Protein AF-A0A6G4X434-F1 (afdb_monomer_lite)

Foldseek 3Di:
DDDPDDPPPPPPDPPQQPDDWDWDADPQRDIFIWGGADLVVLVVLLVVLVVQCDDDVPDHRDPVVSLVSLLVSVVRTGPPVVSVVLSVLQPDPPHPRHPCCSRVPNSVVVSVVCVVVVQVVCVVVVVNPPPPVVVVVVPPDDDDPDDDDDDDDDDDD

Organism: NCBI:txid2711219

Sequence (157 aa):
MATDFVIKSDAAGTSPADLPPVQVELSDGGQYEAHGFDAMAVQMQLAYIEEMATPTEGQNPDLASVLAELRNALLHVFSDEDVEDLMIKVRSARSPVTFGELFNDLLPKLISHYEPYFQKQREEMGLAEPNREQRRAATKRAPAKKTAAKKPARARS

Radius of gyration: 28.11 Å; chains: 1; bounding box: 87×68×62 Å

Structure (mmCIF, N/CA/C/O backbone):
data_AF-A0A6G4X434-F1
#
_entry.id   AF-A0A6G4X434-F1
#
loop_
_atom_site.group_PDB
_atom_site.id
_atom_site.type_symbol
_atom_site.label_atom_id
_atom_site.label_alt_id
_atom_site.label_comp_id
_atom_site.label_asym_id
_atom_site.label_entity_id
_atom_site.label_seq_id
_atom_site.pdbx_PDB_ins_code
_atom_site.Cartn_x
_atom_site.Cartn_y
_atom_site.Cartn_z
_atom_site.occupancy
_atom_site.B_iso_or_equiv
_atom_site.auth_seq_id
_atom_site.auth_comp_id
_atom_site.auth_asym_id
_atom_site.auth_atom_id
_atom_site.pdbx_PDB_model_num
ATOM 1 N N . MET A 1 1 ? 45.381 11.545 -0.350 1.00 39.94 1 MET A N 1
ATOM 2 C CA . MET A 1 1 ? 44.942 11.093 -1.685 1.00 39.94 1 MET A CA 1
ATOM 3 C C . MET A 1 1 ? 43.559 10.497 -1.500 1.00 39.94 1 MET A C 1
ATOM 5 O O . MET A 1 1 ? 43.462 9.484 -0.824 1.00 39.94 1 MET A O 1
ATOM 9 N N . ALA A 1 2 ? 42.510 11.189 -1.947 1.00 50.41 2 ALA A N 1
ATOM 10 C CA . ALA A 1 2 ? 41.135 10.697 -1.874 1.00 50.41 2 ALA A CA 1
ATOM 11 C C . ALA A 1 2 ? 40.819 9.993 -3.196 1.00 50.41 2 ALA A C 1
ATOM 13 O O . ALA A 1 2 ? 41.084 10.547 -4.261 1.00 50.41 2 ALA A O 1
ATOM 14 N N . THR A 1 3 ? 40.347 8.754 -3.129 1.00 49.69 3 THR A N 1
ATOM 15 C CA . THR A 1 3 ? 39.914 8.009 -4.310 1.00 49.69 3 THR A CA 1
ATOM 16 C C . THR A 1 3 ? 38.546 8.542 -4.726 1.00 49.69 3 THR A C 1
ATOM 18 O O . THR A 1 3 ? 37.569 8.319 -4.015 1.00 49.69 3 THR A O 1
ATOM 21 N N . ASP A 1 4 ? 38.474 9.248 -5.855 1.00 51.66 4 ASP A N 1
ATOM 22 C CA . ASP A 1 4 ? 37.206 9.603 -6.497 1.00 51.66 4 ASP A CA 1
ATOM 23 C C . ASP A 1 4 ? 36.597 8.338 -7.114 1.00 51.66 4 ASP A C 1
ATOM 25 O O . ASP A 1 4 ? 37.009 7.868 -8.178 1.00 51.66 4 ASP A O 1
ATOM 29 N N . PHE A 1 5 ? 35.629 7.742 -6.424 1.00 47.88 5 PHE A N 1
ATOM 30 C CA . PHE A 1 5 ? 34.823 6.665 -6.985 1.00 47.88 5 PHE A CA 1
ATOM 31 C C . PHE A 1 5 ? 33.786 7.274 -7.933 1.00 47.88 5 PHE A C 1
ATOM 33 O O . PHE A 1 5 ? 32.742 7.756 -7.504 1.00 47.88 5 PHE A O 1
ATOM 40 N N . VAL A 1 6 ? 34.059 7.247 -9.239 1.00 50.78 6 VAL A N 1
ATOM 41 C CA . VAL A 1 6 ? 33.049 7.566 -10.257 1.00 50.78 6 VAL A CA 1
ATOM 42 C C . VAL A 1 6 ? 32.210 6.313 -10.492 1.00 50.78 6 VAL A C 1
ATOM 44 O O . VAL A 1 6 ? 32.592 5.432 -11.265 1.00 50.78 6 VAL A O 1
ATOM 47 N N . ILE A 1 7 ? 31.066 6.214 -9.815 1.00 51.00 7 ILE A N 1
ATOM 48 C CA . ILE A 1 7 ? 30.056 5.196 -10.120 1.00 51.00 7 ILE A CA 1
ATOM 49 C C . ILE A 1 7 ? 29.394 5.600 -11.444 1.00 51.00 7 ILE A C 1
ATOM 51 O O . ILE A 1 7 ? 28.473 6.410 -11.474 1.00 51.00 7 ILE A O 1
ATOM 55 N N . LYS A 1 8 ? 29.889 5.056 -12.560 1.00 43.19 8 LYS A N 1
ATOM 56 C CA . LYS A 1 8 ? 29.193 5.106 -13.852 1.00 43.19 8 LYS A CA 1
ATOM 57 C C . LYS A 1 8 ? 28.124 4.019 -13.859 1.00 43.19 8 LYS A C 1
ATOM 59 O O . LYS A 1 8 ? 28.380 2.913 -14.326 1.00 43.19 8 LYS A O 1
ATOM 64 N N . SER A 1 9 ? 26.966 4.303 -13.276 1.00 42.72 9 SER A N 1
ATOM 65 C CA . SER A 1 9 ? 25.804 3.439 -13.458 1.00 42.72 9 SER A CA 1
ATOM 66 C C . SER A 1 9 ? 25.005 3.964 -14.648 1.00 42.72 9 SER A C 1
ATOM 68 O O . SER A 1 9 ? 24.278 4.939 -14.511 1.00 42.72 9 SER A O 1
ATOM 70 N N . ASP A 1 10 ? 25.161 3.320 -15.808 1.00 44.19 10 ASP A N 1
ATOM 71 C CA . ASP A 1 10 ? 24.238 3.437 -16.955 1.00 44.19 10 ASP A CA 1
ATOM 72 C C . ASP A 1 10 ? 22.975 2.573 -16.752 1.00 44.19 10 ASP A C 1
ATOM 74 O O . ASP A 1 10 ? 22.174 2.395 -17.666 1.00 44.19 10 ASP A O 1
ATOM 78 N N . ALA A 1 11 ? 22.768 2.022 -15.550 1.00 46.06 11 ALA A N 1
ATOM 79 C CA . ALA A 1 11 ? 21.499 1.418 -15.185 1.00 46.06 11 ALA A CA 1
ATOM 80 C C . ALA A 1 11 ? 20.485 2.547 -14.976 1.00 46.06 11 ALA A C 1
ATOM 82 O O . ALA A 1 11 ? 20.288 3.021 -13.856 1.00 46.06 11 ALA A O 1
ATOM 83 N N . ALA A 1 12 ? 19.862 2.991 -16.068 1.00 47.09 12 ALA A N 1
ATOM 84 C CA . ALA A 1 12 ? 18.548 3.602 -16.014 1.00 47.09 12 ALA A CA 1
ATOM 85 C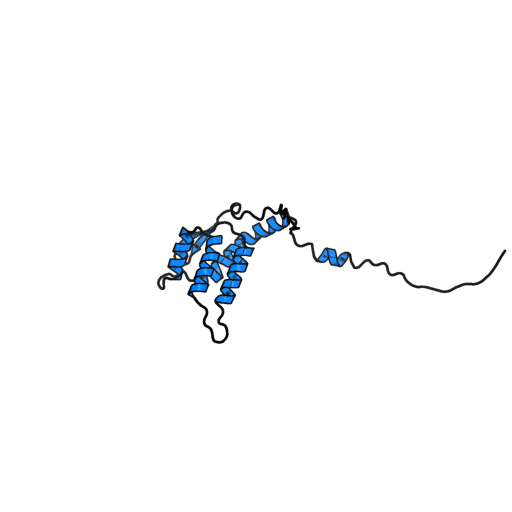 C . ALA A 1 12 ? 17.620 2.555 -15.386 1.00 47.09 12 ALA A C 1
ATOM 87 O O . ALA A 1 12 ? 17.075 1.687 -16.063 1.00 47.09 12 ALA A O 1
ATOM 88 N N . GLY A 1 13 ? 17.566 2.563 -14.053 1.00 53.66 13 GLY A N 1
ATOM 89 C CA . GLY A 1 13 ? 16.608 1.781 -13.297 1.00 53.66 13 GLY A CA 1
ATOM 90 C C . GLY A 1 13 ? 15.221 2.093 -13.831 1.00 53.66 13 GLY A C 1
ATOM 91 O O . GLY A 1 13 ? 14.967 3.218 -14.263 1.00 53.66 13 GLY A O 1
ATOM 92 N N . THR A 1 14 ? 14.365 1.077 -13.847 1.00 56.81 14 THR A N 1
ATOM 93 C CA . THR A 1 14 ? 12.934 1.191 -14.112 1.00 56.81 14 THR A CA 1
ATOM 94 C C . THR A 1 14 ? 12.416 2.536 -13.633 1.00 56.81 14 THR A C 1
ATOM 96 O O . THR A 1 14 ? 12.418 2.781 -12.429 1.00 56.81 14 THR A O 1
ATOM 99 N N . SER A 1 15 ? 12.013 3.410 -14.556 1.00 68.38 15 SER A N 1
ATOM 100 C CA . SER A 1 15 ? 11.302 4.623 -14.179 1.00 68.38 15 SER A CA 1
ATOM 101 C C . SER A 1 15 ? 9.891 4.180 -13.814 1.00 68.38 15 SER A C 1
ATOM 103 O O . SER A 1 15 ? 9.149 3.747 -14.700 1.00 68.38 15 SER A O 1
ATOM 105 N N . PRO A 1 16 ? 9.491 4.233 -12.534 1.00 70.44 16 PRO A N 1
ATOM 106 C CA . PRO A 1 16 ? 8.153 3.809 -12.146 1.00 70.44 16 PRO A CA 1
ATOM 107 C C . PRO A 1 16 ? 7.073 4.643 -12.851 1.00 70.44 16 PRO A C 1
ATOM 109 O O . PRO A 1 16 ? 5.981 4.151 -13.108 1.00 70.44 16 PRO A O 1
ATOM 112 N N . ALA A 1 17 ? 7.426 5.864 -13.272 1.00 73.00 17 ALA A N 1
ATOM 113 C CA . ALA A 1 17 ? 6.585 6.753 -14.064 1.00 73.00 17 ALA A CA 1
ATOM 114 C C . ALA A 1 17 ? 6.194 6.206 -15.453 1.00 73.00 17 ALA A C 1
ATOM 116 O O . ALA A 1 17 ? 5.255 6.724 -16.050 1.00 73.00 17 ALA A O 1
ATOM 117 N N . ASP A 1 18 ? 6.882 5.180 -15.969 1.00 77.81 18 ASP A N 1
ATOM 118 C CA . ASP A 1 18 ? 6.580 4.591 -17.282 1.00 77.81 18 ASP A CA 1
ATOM 119 C C . ASP A 1 18 ? 5.537 3.460 -17.209 1.00 77.81 18 ASP A C 1
ATOM 121 O O . ASP A 1 18 ? 5.063 2.983 -18.245 1.00 77.81 18 ASP A O 1
ATOM 125 N N . LEU A 1 19 ? 5.178 2.997 -16.005 1.00 80.31 19 LEU A N 1
ATOM 126 C CA . LEU A 1 19 ? 4.149 1.973 -15.834 1.00 80.31 19 LEU A CA 1
ATOM 127 C C . LEU A 1 19 ? 2.754 2.619 -15.844 1.00 80.31 19 LEU A C 1
ATOM 129 O O . LEU A 1 19 ? 2.554 3.663 -15.218 1.00 80.31 19 LEU A O 1
ATOM 133 N N . PRO A 1 20 ? 1.773 2.007 -16.533 1.00 84.31 20 PRO A N 1
ATOM 134 C CA . PRO A 1 20 ? 0.424 2.550 -16.583 1.00 84.31 20 PRO A CA 1
ATOM 135 C C . PRO A 1 20 ? -0.222 2.487 -15.193 1.00 84.31 20 PRO A C 1
ATOM 137 O O . PRO A 1 20 ? -0.106 1.449 -14.541 1.00 84.31 20 PRO A O 1
ATOM 140 N N . PRO A 1 21 ? -0.926 3.542 -14.755 1.00 89.31 21 PRO A N 1
ATOM 141 C CA . PRO A 1 21 ? -1.646 3.510 -13.494 1.00 89.31 21 PRO A CA 1
ATOM 142 C C . PRO A 1 21 ? -2.841 2.550 -13.552 1.00 89.31 21 PRO A C 1
ATOM 144 O O . PRO A 1 21 ? -3.384 2.255 -14.623 1.00 89.31 21 PRO A O 1
ATOM 147 N N . VAL A 1 22 ? -3.272 2.080 -12.382 1.00 92.06 22 VAL A N 1
ATOM 148 C CA . VAL A 1 22 ? -4.370 1.120 -12.228 1.00 92.06 22 VAL A CA 1
ATOM 149 C C . VAL A 1 22 ? -5.376 1.634 -11.211 1.00 92.06 22 VAL A C 1
ATOM 151 O O . VAL A 1 22 ? -5.012 2.063 -10.121 1.00 92.06 22 VAL A O 1
ATOM 154 N N . GLN A 1 23 ? -6.658 1.544 -11.557 1.00 94.31 23 GLN A N 1
ATOM 155 C CA . GLN A 1 23 ? -7.748 1.851 -10.636 1.00 94.31 23 GLN A CA 1
ATOM 156 C C . GLN A 1 23 ? -7.958 0.707 -9.640 1.00 94.31 23 GLN A C 1
ATOM 158 O O . GLN A 1 23 ? -8.056 -0.462 -10.021 1.00 94.31 23 GLN A O 1
ATOM 163 N N . VAL A 1 24 ? -8.052 1.067 -8.367 1.00 92.50 24 VAL A N 1
ATOM 164 C CA . VAL A 1 24 ? -8.248 0.174 -7.228 1.00 92.50 24 VAL A CA 1
ATOM 165 C C . VAL A 1 24 ? -9.545 0.557 -6.538 1.00 92.50 24 VAL A C 1
ATOM 167 O O . VAL A 1 24 ? -9.745 1.721 -6.214 1.00 92.50 24 VAL A O 1
ATOM 170 N N . GLU A 1 25 ? -10.395 -0.425 -6.263 1.00 93.06 25 GLU A N 1
ATOM 171 C CA . GLU A 1 25 ? -11.586 -0.252 -5.432 1.00 93.06 25 GLU A CA 1
ATOM 172 C C . GLU A 1 25 ? -11.371 -0.923 -4.069 1.00 93.06 25 GLU A C 1
ATOM 174 O O . GLU A 1 25 ? -10.905 -2.066 -4.009 1.00 93.06 25 GLU A O 1
ATOM 179 N N . LEU A 1 26 ? -11.691 -0.210 -2.988 1.00 92.69 26 LEU A N 1
ATOM 180 C CA . LEU A 1 26 ? -11.597 -0.706 -1.612 1.00 92.69 26 LEU A CA 1
ATOM 181 C C . LEU A 1 26 ? -12.949 -1.157 -1.056 1.00 92.69 26 LEU A C 1
ATOM 183 O O . LEU A 1 26 ? -14.003 -0.951 -1.655 1.00 92.69 26 LEU A O 1
ATOM 187 N N . SER A 1 27 ? -12.922 -1.770 0.127 1.00 89.00 27 SER A N 1
ATOM 188 C CA . SER A 1 27 ? -14.099 -2.300 0.823 1.00 89.00 27 SER A CA 1
ATOM 189 C C . SER A 1 27 ? -15.191 -1.269 1.138 1.00 89.00 27 SER A C 1
ATOM 191 O O . SER A 1 27 ? -16.351 -1.643 1.323 1.00 89.00 27 SER A O 1
ATOM 193 N N . ASP A 1 28 ? -14.857 0.022 1.184 1.00 89.00 28 ASP A N 1
ATOM 194 C CA . ASP A 1 28 ? -15.817 1.120 1.334 1.00 89.00 28 ASP A CA 1
ATOM 195 C C . ASP A 1 28 ? -16.427 1.602 0.004 1.00 89.00 28 ASP A C 1
ATOM 197 O O . ASP A 1 28 ? -17.247 2.522 0.010 1.00 89.00 28 ASP A O 1
ATOM 201 N N . GLY A 1 29 ? -16.045 0.993 -1.123 1.00 89.06 29 GLY A N 1
ATOM 202 C CA . GLY A 1 29 ? -16.404 1.425 -2.474 1.00 89.06 29 GLY A CA 1
ATOM 203 C C . GLY A 1 29 ? -15.609 2.640 -2.964 1.00 89.06 29 GLY A C 1
ATOM 204 O O . GLY A 1 29 ? -15.921 3.187 -4.023 1.00 89.06 29 GLY A O 1
ATOM 205 N N . GLY A 1 30 ? -14.608 3.094 -2.202 1.00 90.75 30 GLY A N 1
ATOM 206 C CA . GLY A 1 30 ? -13.688 4.149 -2.608 1.00 90.75 30 GLY A CA 1
ATOM 207 C C . GLY A 1 30 ? -12.794 3.688 -3.754 1.00 90.75 30 GLY A C 1
ATOM 208 O O . GLY A 1 30 ? -12.338 2.544 -3.767 1.00 90.75 30 GLY A O 1
ATOM 209 N N . GLN A 1 31 ? -12.548 4.585 -4.710 1.00 93.19 31 GLN A N 1
ATOM 210 C CA . GLN A 1 31 ? -11.700 4.329 -5.871 1.00 93.19 31 GLN A CA 1
ATOM 211 C C . GLN A 1 31 ? -10.435 5.178 -5.800 1.00 93.19 31 GLN A C 1
ATOM 213 O O . GLN A 1 31 ? -10.519 6.375 -5.531 1.00 93.19 31 GLN A O 1
ATOM 218 N N . TYR A 1 32 ? -9.293 4.548 -6.057 1.00 92.56 32 TYR A N 1
ATOM 219 C CA . TYR A 1 32 ? -7.964 5.148 -5.976 1.00 92.56 32 TYR A CA 1
ATOM 220 C C . TYR A 1 32 ? -7.124 4.766 -7.184 1.00 92.56 32 TYR A C 1
ATOM 222 O O . TYR A 1 32 ? -7.242 3.658 -7.709 1.00 92.56 32 TYR A O 1
ATOM 230 N N . GLU A 1 33 ? -6.219 5.652 -7.583 1.00 92.75 33 GLU A N 1
ATOM 231 C CA . GLU A 1 33 ? -5.296 5.397 -8.681 1.00 92.75 33 GLU A CA 1
ATOM 232 C C . GLU A 1 33 ? -3.924 4.976 -8.139 1.00 92.75 33 GLU A C 1
ATOM 234 O O . GLU A 1 33 ? -3.202 5.763 -7.535 1.00 92.75 33 GLU A O 1
ATOM 239 N N . ALA A 1 34 ? -3.557 3.712 -8.352 1.00 91.62 34 ALA A N 1
ATOM 240 C CA . ALA A 1 34 ? -2.231 3.196 -8.042 1.00 91.62 34 ALA A CA 1
ATOM 241 C C . ALA A 1 34 ? -1.283 3.450 -9.220 1.00 91.62 34 ALA A C 1
ATOM 243 O O . ALA A 1 34 ? -1.446 2.872 -10.299 1.00 91.62 34 ALA A O 1
ATOM 244 N N . HIS A 1 35 ? -0.270 4.280 -9.010 1.00 89.19 35 HIS A N 1
ATOM 245 C CA . HIS A 1 35 ? 0.796 4.556 -9.962 1.00 89.19 35 HIS A CA 1
ATOM 246 C C . HIS A 1 35 ? 1.817 3.417 -10.024 1.00 89.19 35 HIS A C 1
ATOM 248 O O . HIS A 1 35 ? 1.858 2.524 -9.175 1.00 89.19 35 HIS A O 1
ATOM 254 N N . GLY A 1 36 ? 2.666 3.456 -11.048 1.00 82.94 36 GLY A N 1
ATOM 255 C CA . GLY A 1 36 ? 3.831 2.593 -11.116 1.00 82.94 36 GLY A CA 1
ATOM 256 C C . GLY A 1 36 ? 4.816 2.855 -9.985 1.00 82.94 36 GLY A C 1
ATOM 257 O O . GLY A 1 36 ? 5.132 4.003 -9.682 1.00 82.94 36 GLY A O 1
ATOM 258 N N . PHE A 1 37 ? 5.351 1.782 -9.407 1.00 85.56 37 PHE A N 1
ATOM 259 C CA . PHE A 1 37 ? 6.297 1.831 -8.292 1.00 85.56 37 PHE A CA 1
ATOM 260 C C . PHE A 1 37 ? 7.453 0.844 -8.490 1.00 85.56 37 PHE A C 1
ATOM 262 O O . PHE A 1 37 ? 7.382 -0.059 -9.322 1.00 85.56 37 PHE A O 1
ATOM 269 N N . ASP A 1 38 ? 8.523 0.995 -7.708 1.00 83.25 38 ASP A N 1
ATOM 270 C CA . ASP A 1 38 ? 9.571 -0.024 -7.605 1.00 83.25 38 ASP A CA 1
ATOM 271 C C . ASP A 1 38 ? 9.115 -1.137 -6.650 1.00 83.25 38 ASP A C 1
ATOM 273 O O . ASP A 1 38 ? 9.038 -0.938 -5.434 1.00 83.25 38 ASP A O 1
ATOM 277 N N . ALA A 1 39 ? 8.813 -2.323 -7.187 1.00 81.12 39 ALA A N 1
ATOM 278 C CA . ALA A 1 39 ? 8.369 -3.446 -6.364 1.00 81.12 39 ALA A CA 1
ATOM 279 C C . ALA A 1 39 ? 9.392 -3.896 -5.327 1.00 81.12 39 ALA A C 1
ATOM 281 O O . ALA A 1 39 ? 8.975 -4.363 -4.271 1.00 81.12 39 ALA A O 1
ATOM 282 N N . MET A 1 40 ? 10.697 -3.758 -5.578 1.00 81.81 40 MET A N 1
ATOM 283 C CA . MET A 1 40 ? 11.695 -4.140 -4.579 1.00 81.81 40 MET A CA 1
ATOM 284 C C . MET A 1 40 ? 11.615 -3.211 -3.365 1.00 81.81 40 MET A C 1
ATOM 286 O O . MET A 1 40 ? 11.635 -3.687 -2.232 1.00 81.81 40 MET A O 1
ATOM 290 N N . ALA A 1 41 ? 11.467 -1.903 -3.598 1.00 83.25 41 ALA A N 1
ATOM 291 C CA . ALA A 1 41 ? 11.309 -0.921 -2.530 1.00 83.25 41 ALA A CA 1
ATOM 292 C C . ALA A 1 41 ? 10.059 -1.215 -1.686 1.00 83.25 41 ALA A C 1
ATOM 294 O O . ALA A 1 41 ? 10.151 -1.317 -0.463 1.00 83.25 41 ALA A O 1
ATOM 295 N N . VAL A 1 42 ? 8.913 -1.455 -2.334 1.00 85.75 42 VAL A N 1
ATOM 296 C CA . VAL A 1 42 ? 7.660 -1.766 -1.626 1.00 85.75 42 VAL A CA 1
ATOM 297 C C . VAL A 1 42 ? 7.752 -3.105 -0.886 1.00 85.75 42 VAL A C 1
ATOM 299 O O . VAL A 1 42 ? 7.368 -3.176 0.276 1.00 85.75 42 VAL A O 1
ATOM 302 N N . GLN A 1 43 ? 8.309 -4.158 -1.495 1.00 86.00 43 GLN A N 1
ATOM 303 C CA . GLN A 1 43 ? 8.499 -5.460 -0.836 1.00 86.00 43 GLN A CA 1
ATOM 304 C C . GLN A 1 43 ? 9.397 -5.361 0.404 1.00 86.00 43 GLN A C 1
ATOM 306 O O . GLN A 1 43 ? 9.091 -5.966 1.431 1.00 86.00 43 GLN A O 1
ATOM 311 N N . MET A 1 44 ? 10.487 -4.590 0.330 1.00 88.06 44 MET A N 1
ATOM 312 C CA . MET A 1 44 ? 11.360 -4.352 1.481 1.00 88.06 44 MET A CA 1
ATOM 313 C C . MET A 1 44 ? 10.634 -3.603 2.599 1.00 88.06 44 MET A C 1
ATOM 315 O O . MET A 1 44 ? 10.753 -3.990 3.762 1.00 88.06 44 MET A O 1
ATOM 319 N N . GLN A 1 45 ? 9.858 -2.571 2.254 1.00 88.38 45 GLN A N 1
ATOM 320 C CA . GLN A 1 45 ? 9.053 -1.833 3.226 1.00 88.38 45 GLN A CA 1
ATOM 321 C C . GLN A 1 45 ? 8.025 -2.754 3.897 1.00 88.38 45 GLN A C 1
ATOM 323 O O . GLN A 1 45 ? 7.866 -2.715 5.113 1.00 88.38 45 GLN A O 1
ATOM 328 N N . LEU A 1 46 ? 7.362 -3.621 3.121 1.00 90.00 46 LEU A N 1
ATOM 329 C CA . LEU A 1 46 ? 6.378 -4.568 3.644 1.00 90.00 46 LEU A CA 1
ATOM 330 C C . LEU A 1 46 ? 6.999 -5.557 4.634 1.00 90.00 46 LEU A C 1
ATOM 332 O O . LEU A 1 46 ? 6.452 -5.751 5.715 1.00 90.00 46 LEU A O 1
ATOM 336 N N . ALA A 1 47 ? 8.154 -6.134 4.296 1.00 90.69 47 ALA A N 1
ATOM 337 C CA . ALA A 1 47 ? 8.866 -7.045 5.190 1.00 90.69 47 ALA A CA 1
ATOM 338 C C . ALA A 1 47 ? 9.274 -6.355 6.504 1.00 90.69 47 ALA A C 1
ATOM 340 O O . ALA A 1 47 ? 9.160 -6.943 7.578 1.00 90.69 47 ALA A O 1
ATOM 341 N N . TYR A 1 48 ? 9.696 -5.089 6.429 1.00 90.81 48 TYR A N 1
ATOM 342 C CA . TYR A 1 48 ? 10.029 -4.296 7.611 1.00 90.81 48 TYR A CA 1
ATOM 343 C C . TYR A 1 48 ? 8.799 -4.017 8.486 1.00 90.81 48 TYR A C 1
ATOM 345 O O . TYR A 1 48 ? 8.847 -4.196 9.701 1.00 90.81 48 TYR A O 1
ATOM 353 N N . ILE A 1 49 ? 7.668 -3.646 7.879 1.00 90.56 49 ILE A N 1
ATOM 354 C CA . ILE A 1 49 ? 6.398 -3.456 8.594 1.00 90.56 49 ILE A CA 1
ATOM 355 C C . ILE A 1 49 ? 5.955 -4.759 9.274 1.00 90.56 49 ILE A C 1
ATOM 357 O O . ILE A 1 49 ? 5.508 -4.716 10.419 1.00 90.56 49 ILE A O 1
ATOM 361 N N . GLU A 1 50 ? 6.082 -5.906 8.600 1.00 90.81 50 GLU A N 1
ATOM 362 C CA . GLU A 1 50 ? 5.740 -7.219 9.161 1.00 90.81 50 GLU A CA 1
ATOM 363 C C . GLU A 1 50 ? 6.577 -7.531 10.406 1.00 90.81 50 GLU A C 1
ATOM 365 O O . GLU A 1 50 ? 6.036 -7.917 11.446 1.00 90.81 50 GLU A O 1
ATOM 370 N N . GLU A 1 51 ? 7.890 -7.300 10.333 1.00 89.88 51 GLU A N 1
ATOM 371 C CA . GLU A 1 51 ? 8.802 -7.471 11.464 1.00 89.88 51 GLU A CA 1
ATOM 372 C C . GLU A 1 51 ? 8.408 -6.560 12.637 1.00 89.88 51 GLU A C 1
ATOM 374 O O . GLU A 1 51 ? 8.305 -7.024 13.772 1.00 89.88 51 GLU A O 1
ATOM 379 N N . MET A 1 52 ? 8.091 -5.290 12.366 1.00 87.12 52 MET A N 1
ATOM 380 C CA . MET A 1 52 ? 7.659 -4.331 13.390 1.00 87.12 52 MET A CA 1
ATOM 381 C C . MET A 1 52 ? 6.290 -4.647 13.994 1.00 87.12 52 MET A C 1
ATOM 383 O O . MET A 1 52 ? 6.047 -4.331 15.159 1.00 87.12 52 MET A O 1
ATOM 387 N N . ALA A 1 53 ? 5.380 -5.221 13.208 1.00 87.25 53 ALA A N 1
ATOM 388 C CA . ALA A 1 53 ? 4.043 -5.596 13.651 1.00 87.25 53 ALA A CA 1
ATOM 389 C C . ALA A 1 53 ? 4.035 -6.919 14.436 1.00 87.25 53 ALA A C 1
ATOM 391 O O . ALA A 1 53 ? 3.060 -7.210 15.135 1.00 87.25 53 ALA A O 1
ATOM 392 N N . THR A 1 54 ? 5.108 -7.709 14.351 1.00 86.81 54 THR A N 1
ATOM 393 C CA . THR A 1 54 ? 5.228 -8.991 15.045 1.00 86.81 54 THR A CA 1
ATOM 394 C C . THR A 1 54 ? 5.587 -8.770 16.521 1.00 86.81 54 THR A C 1
ATOM 396 O O . THR A 1 54 ? 6.628 -8.186 16.828 1.00 86.81 54 THR A O 1
ATOM 399 N N . PRO A 1 55 ? 4.768 -9.251 17.476 1.00 83.19 55 PRO A N 1
ATOM 400 C CA . PRO A 1 55 ? 5.097 -9.156 18.893 1.00 83.19 55 PRO A CA 1
ATOM 401 C C . PRO A 1 55 ? 6.377 -9.940 19.199 1.00 83.19 55 PRO A C 1
ATOM 403 O O . PRO A 1 55 ? 6.455 -11.140 18.935 1.00 83.19 55 PRO A O 1
ATOM 406 N N . THR A 1 56 ? 7.364 -9.275 19.793 1.00 82.56 56 THR A N 1
ATOM 407 C CA . THR A 1 56 ? 8.564 -9.929 20.335 1.00 82.56 56 THR A CA 1
ATOM 408 C C . THR A 1 56 ? 8.360 -10.170 21.833 1.00 82.56 56 THR A C 1
ATOM 410 O O . THR A 1 56 ? 7.587 -9.453 22.470 1.00 82.56 56 THR A O 1
ATOM 413 N N . GLU A 1 57 ? 8.995 -11.192 22.420 1.00 81.31 57 GLU A N 1
ATOM 414 C CA . GLU A 1 57 ? 8.807 -11.551 23.836 1.00 81.31 57 GLU A CA 1
ATOM 415 C C . GLU A 1 57 ? 8.865 -10.324 24.770 1.00 81.31 57 GLU A C 1
ATOM 417 O O . GLU A 1 57 ? 9.903 -9.688 24.944 1.00 81.31 57 GLU A O 1
ATOM 422 N N . GLY A 1 58 ? 7.722 -9.995 25.384 1.00 76.06 58 GLY A N 1
ATOM 423 C CA . GLY A 1 58 ? 7.589 -8.898 26.348 1.00 76.06 58 GLY A CA 1
ATOM 424 C C . GLY A 1 58 ? 7.379 -7.497 25.758 1.00 76.06 58 GLY A C 1
ATOM 425 O O . GLY A 1 58 ? 7.255 -6.549 26.533 1.00 76.06 58 GLY A O 1
ATOM 426 N N . GLN A 1 59 ? 7.299 -7.342 24.433 1.00 75.88 59 GLN A N 1
ATOM 427 C CA . GLN A 1 59 ? 7.069 -6.057 23.769 1.00 75.88 59 GLN A CA 1
ATOM 428 C C . GLN A 1 59 ? 5.902 -6.133 22.783 1.00 75.88 59 GLN A C 1
ATOM 430 O O . GLN A 1 59 ? 5.900 -6.920 21.839 1.00 75.88 59 GLN A O 1
ATOM 435 N N . ASN A 1 60 ? 4.907 -5.272 23.004 1.00 81.81 60 ASN A N 1
ATOM 436 C CA . ASN A 1 60 ? 3.854 -5.043 22.023 1.00 81.81 60 ASN A CA 1
ATOM 437 C C . ASN A 1 60 ? 4.387 -4.151 20.893 1.00 81.81 60 ASN A C 1
ATOM 439 O O . ASN A 1 60 ? 5.147 -3.220 21.181 1.00 81.81 60 ASN A O 1
ATOM 443 N N . PRO A 1 61 ? 3.967 -4.395 19.643 1.00 83.25 61 PRO A N 1
ATOM 444 C CA . PRO A 1 61 ? 4.360 -3.570 18.511 1.00 83.25 61 PRO A CA 1
ATOM 445 C C . PRO A 1 61 ? 3.875 -2.127 18.698 1.00 83.25 61 PRO A C 1
ATOM 447 O O . PRO A 1 61 ? 2.740 -1.885 19.125 1.00 83.25 61 PRO A O 1
ATOM 450 N N . ASP A 1 62 ? 4.734 -1.161 18.371 1.00 89.06 62 ASP A N 1
ATOM 451 C CA . ASP A 1 62 ? 4.347 0.248 18.357 1.00 89.06 62 ASP A CA 1
ATOM 452 C C . ASP A 1 62 ? 3.495 0.537 17.118 1.00 89.06 62 ASP A C 1
ATOM 454 O O . ASP A 1 62 ? 3.999 0.738 16.011 1.00 89.06 62 ASP A O 1
ATOM 458 N N . LEU A 1 63 ? 2.179 0.581 17.327 1.00 88.25 63 LEU A N 1
ATOM 459 C CA . LEU A 1 63 ? 1.207 0.831 16.271 1.00 88.25 63 LEU A CA 1
ATOM 460 C C . LEU A 1 63 ? 1.449 2.167 15.552 1.00 88.25 63 LEU A C 1
ATOM 462 O O . LEU A 1 63 ? 1.180 2.264 14.356 1.00 88.25 63 LEU A O 1
ATOM 466 N N . ALA A 1 64 ? 1.955 3.196 16.242 1.00 90.06 64 ALA A N 1
ATOM 467 C CA . ALA A 1 64 ? 2.225 4.484 15.608 1.00 90.06 64 ALA A CA 1
ATOM 468 C C . ALA A 1 64 ? 3.346 4.361 14.568 1.00 90.06 64 ALA A C 1
ATOM 470 O O . ALA A 1 64 ? 3.207 4.873 13.456 1.00 90.06 64 ALA A O 1
ATOM 471 N N . SER A 1 65 ? 4.407 3.629 14.908 1.00 91.56 65 SER A N 1
ATOM 472 C CA . SER A 1 65 ? 5.518 3.350 14.001 1.00 91.56 65 SER A CA 1
ATOM 473 C C . SER A 1 65 ? 5.102 2.438 12.843 1.00 91.56 65 SER A C 1
ATOM 475 O O . SER A 1 65 ? 5.390 2.747 11.691 1.00 91.56 65 SER A O 1
ATOM 477 N N . VAL A 1 66 ? 4.330 1.381 13.115 1.00 92.50 66 VAL A N 1
ATOM 478 C CA . VAL A 1 66 ? 3.784 0.486 12.075 1.00 92.50 66 VAL A CA 1
ATOM 479 C C . VAL A 1 66 ? 2.934 1.263 11.060 1.00 92.50 66 VAL A C 1
ATOM 481 O O . VAL A 1 66 ? 3.071 1.080 9.852 1.00 92.50 66 VAL A O 1
ATOM 484 N N . LEU A 1 67 ? 2.079 2.179 11.530 1.00 93.00 67 LEU A N 1
ATOM 485 C CA . LEU A 1 67 ? 1.261 3.018 10.651 1.00 93.00 67 LEU A CA 1
ATOM 486 C C . LEU A 1 67 ? 2.084 4.057 9.879 1.00 93.00 67 LEU A C 1
ATOM 488 O O . LEU A 1 67 ? 1.712 4.407 8.761 1.00 93.00 67 LEU A O 1
ATOM 492 N N . ALA A 1 68 ? 3.173 4.569 10.456 1.00 93.88 68 ALA A N 1
ATOM 493 C CA . ALA A 1 68 ? 4.075 5.476 9.753 1.00 93.88 68 ALA A CA 1
ATOM 494 C C . ALA A 1 68 ? 4.776 4.764 8.588 1.00 93.88 68 ALA A C 1
ATOM 496 O O . ALA A 1 68 ? 4.850 5.310 7.489 1.00 93.88 68 ALA A O 1
ATOM 497 N N . GLU A 1 69 ? 5.212 3.523 8.795 1.00 93.81 69 GLU A N 1
ATOM 498 C CA . GLU A 1 69 ? 5.841 2.743 7.733 1.00 93.81 69 GLU A CA 1
ATOM 499 C C . GLU A 1 69 ? 4.848 2.280 6.669 1.00 93.81 69 GLU A C 1
ATOM 501 O O . GLU A 1 69 ? 5.166 2.327 5.481 1.00 93.81 69 GLU A O 1
ATOM 506 N N . LEU A 1 70 ? 3.610 1.940 7.051 1.00 93.88 70 LEU A N 1
ATOM 507 C CA . LEU A 1 70 ? 2.546 1.707 6.072 1.00 93.88 70 LEU A CA 1
ATOM 508 C C . LEU A 1 70 ? 2.313 2.944 5.196 1.00 93.88 70 LEU A C 1
ATOM 510 O O . LEU A 1 70 ? 2.200 2.814 3.980 1.00 93.88 70 LEU A O 1
ATOM 514 N N . ARG A 1 71 ? 2.281 4.146 5.785 1.00 95.06 71 ARG A N 1
ATOM 515 C CA . ARG A 1 71 ? 2.164 5.396 5.020 1.00 95.06 71 ARG A CA 1
ATOM 516 C C . ARG A 1 71 ? 3.303 5.534 4.008 1.00 95.06 71 ARG A C 1
ATOM 518 O O . ARG A 1 71 ? 3.043 5.866 2.858 1.00 95.06 71 ARG A O 1
ATOM 525 N N . ASN A 1 72 ? 4.542 5.249 4.411 1.00 93.19 72 ASN A N 1
ATOM 526 C CA . ASN A 1 72 ? 5.698 5.294 3.512 1.00 93.19 72 ASN A CA 1
ATOM 527 C C . ASN A 1 72 ? 5.564 4.284 2.362 1.00 93.19 72 ASN A C 1
ATOM 529 O O . ASN A 1 72 ? 5.815 4.640 1.215 1.00 93.19 72 ASN A O 1
ATOM 533 N N . ALA A 1 73 ? 5.101 3.060 2.644 1.00 93.00 73 ALA A N 1
ATOM 534 C CA . ALA A 1 73 ? 4.828 2.060 1.612 1.00 93.00 73 ALA A CA 1
ATOM 535 C C . ALA A 1 73 ? 3.771 2.549 0.608 1.00 93.00 73 ALA A C 1
ATOM 537 O O . ALA A 1 73 ? 3.949 2.403 -0.598 1.00 93.00 73 ALA A O 1
ATOM 538 N N . LEU A 1 74 ? 2.687 3.158 1.098 1.00 93.81 74 LEU A N 1
ATOM 539 C CA . LEU A 1 74 ? 1.605 3.674 0.259 1.00 93.81 74 LEU A CA 1
ATOM 540 C C . LEU A 1 74 ? 2.046 4.867 -0.600 1.00 93.81 74 LEU A C 1
ATOM 542 O O . LEU A 1 74 ? 1.607 4.960 -1.741 1.00 93.81 74 LEU A O 1
ATOM 546 N N . LEU A 1 75 ? 2.950 5.725 -0.113 1.00 94.31 75 LEU A N 1
ATOM 547 C CA . LEU A 1 75 ? 3.496 6.859 -0.880 1.00 94.31 75 LEU A CA 1
ATOM 548 C C . LEU A 1 75 ? 4.324 6.447 -2.099 1.00 94.31 75 LEU A C 1
ATOM 550 O O . LEU A 1 75 ? 4.546 7.254 -2.996 1.00 94.31 75 LEU A O 1
ATOM 554 N N . HIS A 1 76 ? 4.789 5.201 -2.156 1.00 90.62 76 HIS A N 1
ATOM 555 C CA . HIS A 1 76 ? 5.402 4.690 -3.377 1.00 90.62 76 HIS A CA 1
ATOM 556 C C . HIS A 1 76 ? 4.379 4.440 -4.485 1.00 90.62 76 HIS A C 1
ATOM 558 O O . HIS A 1 76 ? 4.762 4.399 -5.649 1.00 90.62 76 HIS A O 1
ATOM 564 N N . VAL A 1 77 ? 3.113 4.235 -4.123 1.00 92.56 77 VAL A N 1
ATOM 565 C CA . VAL A 1 77 ? 2.084 3.657 -4.991 1.00 92.56 77 VAL A CA 1
ATOM 566 C C . VAL A 1 77 ? 0.966 4.649 -5.294 1.00 92.56 77 VAL A C 1
ATOM 568 O O . VAL A 1 77 ? 0.439 4.644 -6.397 1.00 92.56 77 VAL A O 1
ATOM 571 N N . PHE A 1 78 ? 0.600 5.500 -4.344 1.00 94.44 78 PHE A N 1
ATOM 572 C CA . PHE A 1 78 ? -0.531 6.418 -4.446 1.00 94.44 78 PHE A CA 1
ATOM 573 C C . PHE A 1 78 ? -0.071 7.870 -4.341 1.00 94.44 78 PHE A C 1
ATOM 575 O O . PHE A 1 78 ? 1.035 8.154 -3.877 1.00 94.44 78 PHE A O 1
ATOM 582 N N . SER A 1 79 ? -0.937 8.793 -4.758 1.00 94.06 79 SER A N 1
ATOM 583 C CA . SER A 1 79 ? -0.714 10.223 -4.558 1.00 94.06 79 SER A CA 1
ATOM 584 C C . SER A 1 79 ? -0.716 10.589 -3.068 1.00 94.06 79 SER A C 1
ATOM 586 O O . SER A 1 79 ? -1.350 9.916 -2.255 1.00 94.06 79 SER A O 1
ATOM 588 N N . ASP A 1 80 ? -0.053 11.688 -2.698 1.00 95.31 80 ASP A N 1
ATOM 589 C CA . ASP A 1 80 ? -0.046 12.178 -1.312 1.00 95.31 80 ASP A CA 1
ATOM 590 C C . ASP A 1 80 ? -1.473 12.367 -0.760 1.00 95.31 80 ASP A C 1
ATOM 592 O O . ASP A 1 80 ? -1.741 12.036 0.394 1.00 95.31 80 ASP A O 1
ATOM 596 N N . GLU A 1 81 ? -2.394 12.872 -1.589 1.00 95.81 81 GLU A N 1
ATOM 597 C CA . GLU A 1 81 ? -3.794 13.104 -1.216 1.00 95.81 81 GLU A CA 1
ATOM 598 C C . GLU A 1 81 ? -4.522 11.788 -0.910 1.00 95.81 81 GLU A C 1
ATOM 600 O O . GLU A 1 81 ? -5.172 11.667 0.133 1.00 95.81 81 GLU A O 1
ATOM 605 N N . ASP A 1 82 ? -4.351 10.784 -1.772 1.00 95.69 82 ASP A N 1
ATOM 606 C CA . ASP A 1 82 ? -4.938 9.456 -1.592 1.00 95.69 82 ASP A CA 1
ATOM 607 C C . ASP A 1 82 ? -4.370 8.759 -0.356 1.00 95.69 82 ASP A C 1
ATOM 609 O O . ASP A 1 82 ? -5.113 8.159 0.421 1.00 95.69 82 ASP A O 1
ATOM 613 N N . VAL A 1 83 ? -3.057 8.861 -0.128 1.00 96.38 83 VAL A N 1
ATOM 614 C CA . VAL A 1 83 ? -2.422 8.267 1.053 1.00 96.38 83 VAL A CA 1
ATOM 615 C C . VAL A 1 83 ? -2.977 8.872 2.335 1.00 96.38 83 VAL A C 1
ATOM 617 O O . VAL A 1 83 ? -3.281 8.131 3.270 1.00 96.38 83 VAL A O 1
ATOM 620 N N . GLU A 1 84 ? -3.127 10.193 2.414 1.00 96.50 84 GLU A N 1
ATOM 621 C CA . GLU A 1 84 ? -3.694 10.819 3.610 1.00 96.50 84 GLU A CA 1
ATOM 622 C C . GLU A 1 84 ? -5.142 10.372 3.855 1.00 96.50 84 GLU A C 1
ATOM 624 O O . GLU A 1 84 ? -5.488 10.039 4.993 1.00 96.50 84 GLU A O 1
ATOM 629 N N . ASP A 1 85 ? -5.969 10.276 2.810 1.00 95.88 85 ASP A N 1
ATOM 630 C CA . ASP A 1 85 ? -7.335 9.754 2.931 1.00 95.88 85 ASP A CA 1
ATOM 631 C C . ASP A 1 85 ? -7.350 8.293 3.417 1.00 95.88 85 ASP A C 1
ATOM 633 O O . ASP A 1 85 ? -8.036 7.955 4.388 1.00 95.88 85 ASP A O 1
ATOM 637 N N . LEU A 1 86 ? -6.514 7.429 2.833 1.00 95.19 86 LEU A N 1
ATOM 638 C CA . LEU A 1 86 ? -6.358 6.035 3.255 1.00 95.19 86 LEU A CA 1
ATOM 639 C C . LEU A 1 86 ? -5.906 5.922 4.717 1.00 95.19 86 LEU A C 1
ATOM 641 O O . LEU A 1 86 ? -6.444 5.116 5.480 1.00 95.19 86 LEU A O 1
ATOM 645 N N . MET A 1 87 ? -4.958 6.756 5.148 1.00 95.94 87 MET A N 1
ATOM 646 C CA . MET A 1 87 ? -4.472 6.755 6.529 1.00 95.94 87 MET A CA 1
ATOM 647 C C . MET A 1 87 ? -5.527 7.263 7.518 1.00 95.94 87 MET A C 1
ATOM 649 O O . MET A 1 87 ? -5.609 6.748 8.640 1.00 95.94 87 MET A O 1
ATOM 653 N N . ILE A 1 88 ? -6.364 8.229 7.125 1.00 95.25 88 ILE A N 1
ATOM 654 C CA . ILE A 1 88 ? -7.532 8.655 7.911 1.00 95.25 88 ILE A CA 1
ATOM 655 C C . ILE A 1 88 ? -8.514 7.489 8.055 1.00 95.25 88 ILE A C 1
ATOM 657 O O . ILE A 1 88 ? -8.987 7.219 9.165 1.00 95.25 88 ILE A O 1
ATOM 661 N N . LYS A 1 89 ? -8.785 6.768 6.963 1.00 93.62 89 LYS A N 1
ATOM 662 C CA . LYS A 1 89 ? -9.689 5.614 6.952 1.00 93.62 89 LYS A CA 1
ATOM 663 C C . LYS A 1 89 ? -9.189 4.487 7.850 1.00 93.62 89 LYS A C 1
ATOM 665 O O . LYS A 1 89 ? -9.937 4.062 8.723 1.00 93.62 89 LYS A O 1
ATOM 670 N N . VAL A 1 90 ? -7.922 4.086 7.743 1.00 93.62 90 VAL A N 1
ATOM 671 C CA . VAL A 1 90 ? -7.329 3.022 8.581 1.00 93.62 90 VAL A CA 1
ATOM 672 C C . VAL A 1 90 ? -7.373 3.352 10.076 1.00 93.62 90 VAL A C 1
ATOM 674 O O . VAL A 1 90 ? -7.541 2.462 10.909 1.00 93.62 90 VAL A O 1
ATOM 677 N N . ARG A 1 91 ? -7.232 4.630 10.443 1.00 91.81 91 ARG A N 1
ATOM 678 C CA . ARG A 1 91 ? -7.309 5.082 11.844 1.00 91.81 91 ARG A CA 1
ATOM 679 C C . ARG A 1 91 ? -8.746 5.208 12.356 1.00 91.81 91 ARG A C 1
ATOM 681 O O . ARG A 1 91 ? -8.961 5.297 13.566 1.00 91.81 91 ARG A O 1
ATOM 688 N N . SER A 1 92 ? -9.729 5.248 11.462 1.00 91.38 92 SER A N 1
ATOM 689 C CA . SER A 1 92 ? -11.133 5.417 11.811 1.00 91.38 92 SER A CA 1
ATOM 690 C C . 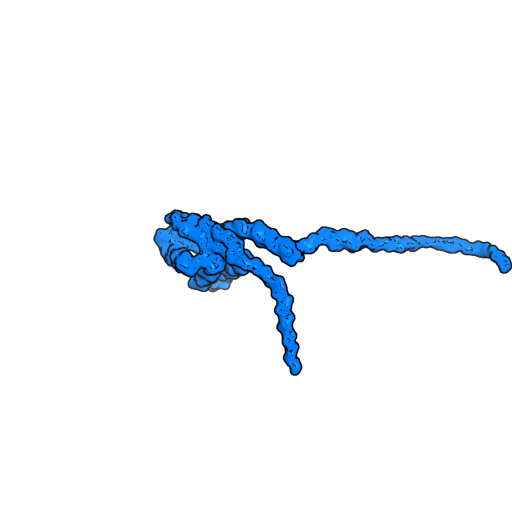SER A 1 92 ? -11.774 4.081 12.170 1.00 91.38 92 SER A C 1
ATOM 692 O O . SER A 1 92 ? -11.979 3.223 11.320 1.00 91.38 92 SER A O 1
ATOM 694 N N . ALA A 1 93 ? -12.234 3.946 13.415 1.00 85.81 93 ALA A N 1
ATOM 695 C CA . ALA A 1 93 ? -12.976 2.764 13.869 1.00 85.81 93 ALA A CA 1
ATOM 696 C C . ALA A 1 93 ? -14.325 2.543 13.146 1.00 85.81 93 ALA A C 1
ATOM 698 O O . ALA A 1 93 ? -14.976 1.524 13.360 1.00 85.81 93 ALA A O 1
ATOM 699 N N . ARG A 1 94 ? -14.787 3.516 12.346 1.00 90.00 94 ARG A N 1
ATOM 700 C CA . ARG A 1 94 ? -16.029 3.430 11.558 1.00 90.00 94 ARG A CA 1
ATOM 701 C C . ARG A 1 94 ? -15.785 3.075 10.093 1.00 90.00 94 ARG A C 1
ATOM 703 O O . ARG A 1 94 ? -16.754 2.829 9.382 1.00 90.00 94 ARG A O 1
ATOM 710 N N . SER A 1 95 ? -14.533 3.109 9.643 1.00 88.69 95 SER A N 1
ATOM 711 C CA . SER A 1 95 ? -14.179 2.746 8.277 1.00 88.69 95 SER A CA 1
ATOM 712 C C . SER A 1 95 ? -14.121 1.224 8.149 1.00 88.69 95 SER A C 1
ATOM 714 O O . SER A 1 95 ? -13.575 0.573 9.042 1.00 88.69 95 SER A O 1
ATOM 716 N N . PRO A 1 96 ? -14.651 0.636 7.064 1.00 88.44 96 PRO A N 1
ATOM 717 C CA . PRO A 1 96 ? -14.411 -0.770 6.763 1.00 88.44 96 PRO A CA 1
ATOM 718 C C . PRO A 1 96 ? -12.978 -1.005 6.252 1.00 88.44 96 PRO A C 1
ATOM 720 O O . PRO A 1 96 ? -12.495 -2.129 6.343 1.00 88.44 96 PRO A O 1
ATOM 723 N N . VAL A 1 97 ? -12.284 0.046 5.791 1.00 91.81 97 VAL A N 1
ATOM 724 C CA . VAL A 1 97 ? -10.888 -0.027 5.346 1.00 91.81 97 VAL A CA 1
ATOM 725 C C . VAL A 1 97 ? -9.965 -0.197 6.543 1.00 91.81 97 VAL A C 1
ATOM 727 O O . VAL A 1 97 ? -9.921 0.655 7.434 1.00 91.81 97 VAL A O 1
ATOM 730 N N . THR A 1 98 ? -9.200 -1.287 6.551 1.00 92.81 98 THR A N 1
ATOM 731 C CA . THR A 1 98 ? -8.319 -1.655 7.669 1.00 92.81 98 THR A CA 1
ATOM 732 C C . THR A 1 98 ? -6.848 -1.685 7.269 1.00 92.81 98 THR A C 1
ATOM 734 O O . THR A 1 98 ? -6.507 -1.821 6.096 1.00 92.81 98 THR A O 1
ATOM 737 N N . PHE A 1 99 ? -5.960 -1.645 8.270 1.00 91.88 99 PHE A N 1
ATOM 738 C CA . PHE A 1 99 ? -4.535 -1.934 8.075 1.00 91.88 99 PHE A CA 1
ATOM 739 C C . PHE A 1 99 ? -4.332 -3.258 7.325 1.00 91.88 99 PHE A C 1
ATOM 741 O O . PHE A 1 99 ? -3.540 -3.315 6.394 1.00 91.88 99 PHE A O 1
ATOM 748 N N . GLY A 1 100 ? -5.077 -4.304 7.703 1.00 90.81 100 GLY A N 1
ATOM 749 C CA . GLY A 1 100 ? -4.972 -5.622 7.080 1.00 90.81 100 GLY A CA 1
ATOM 750 C C . GLY A 1 100 ? -5.332 -5.607 5.596 1.00 90.81 100 GLY A C 1
ATOM 751 O O . GLY A 1 100 ? -4.623 -6.222 4.810 1.00 90.81 100 GLY A O 1
ATOM 752 N N . GLU A 1 101 ? -6.362 -4.856 5.208 1.00 93.12 101 GLU A N 1
ATOM 753 C CA . GLU A 1 101 ? -6.747 -4.704 3.801 1.00 93.12 101 GLU A CA 1
ATOM 754 C C . GLU A 1 101 ? -5.647 -4.011 2.986 1.00 93.12 101 GLU A C 1
ATOM 756 O O . GLU A 1 101 ? -5.283 -4.481 1.911 1.00 93.12 101 GLU A O 1
ATOM 761 N N . LEU A 1 102 ? -5.058 -2.925 3.496 1.00 92.19 102 LEU A N 1
ATOM 762 C CA . LEU A 1 102 ? -4.003 -2.226 2.754 1.00 92.19 102 LEU A CA 1
ATOM 763 C C . LEU A 1 102 ? -2.701 -3.044 2.696 1.00 92.19 102 LEU A C 1
ATOM 765 O O . LEU A 1 102 ? -2.076 -3.161 1.642 1.00 92.19 102 LEU A O 1
ATOM 769 N N . PHE A 1 103 ? -2.305 -3.625 3.828 1.00 92.56 103 PHE A N 1
ATOM 770 C CA . PHE A 1 103 ? -1.015 -4.287 4.000 1.00 92.56 103 PHE A CA 1
ATOM 771 C C . PHE A 1 103 ? -0.990 -5.729 3.473 1.00 92.56 103 PHE A C 1
ATOM 773 O O . PHE A 1 103 ? -0.084 -6.085 2.725 1.00 92.56 103 PHE A O 1
ATOM 780 N N . ASN A 1 104 ? -1.973 -6.559 3.836 1.00 91.06 104 ASN A N 1
ATOM 781 C CA . ASN A 1 104 ? -1.978 -7.984 3.485 1.00 91.06 104 ASN A CA 1
ATOM 782 C C . ASN A 1 104 ? -2.662 -8.267 2.145 1.00 91.06 104 ASN A C 1
ATOM 784 O O . ASN A 1 104 ? -2.349 -9.273 1.511 1.00 91.06 104 ASN A O 1
ATOM 788 N N . ASP A 1 105 ? -3.590 -7.408 1.713 1.00 92.31 105 ASP A N 1
ATOM 789 C CA . ASP A 1 105 ? -4.353 -7.641 0.486 1.00 92.31 105 ASP A CA 1
ATOM 790 C C . ASP A 1 105 ? -3.915 -6.719 -0.651 1.00 92.31 105 ASP A C 1
ATOM 792 O O . ASP A 1 105 ? -3.500 -7.199 -1.707 1.00 92.31 105 ASP A O 1
ATOM 796 N N . LEU A 1 106 ? -4.021 -5.403 -0.469 1.00 92.69 106 LEU A N 1
ATOM 797 C CA . LEU A 1 106 ? -3.863 -4.439 -1.554 1.00 92.69 106 LEU A CA 1
ATOM 798 C C . LEU A 1 106 ? -2.430 -4.383 -2.092 1.00 92.69 106 LEU A C 1
ATOM 800 O O . LEU A 1 106 ? -2.216 -4.618 -3.283 1.00 92.69 106 LEU A O 1
ATOM 804 N N . LEU A 1 107 ? -1.451 -4.084 -1.234 1.00 91.88 107 LEU A N 1
ATOM 805 C CA . LEU A 1 107 ? -0.058 -3.921 -1.659 1.00 91.88 107 LEU A CA 1
ATOM 806 C C . LEU A 1 107 ? 0.512 -5.205 -2.304 1.00 91.88 107 LEU A C 1
ATOM 808 O O . LEU A 1 107 ? 1.079 -5.108 -3.397 1.00 91.88 107 LEU A O 1
ATOM 812 N N . PRO A 1 108 ? 0.292 -6.421 -1.757 1.00 91.06 108 PRO A N 1
ATOM 813 C CA . PRO A 1 108 ? 0.707 -7.664 -2.413 1.00 91.06 108 PRO A CA 1
ATOM 814 C C . PRO A 1 108 ? 0.029 -7.916 -3.767 1.00 91.06 108 PRO A C 1
ATOM 816 O O . PRO A 1 108 ? 0.676 -8.404 -4.702 1.00 91.06 108 PRO A O 1
ATOM 819 N N . LYS A 1 109 ? -1.258 -7.564 -3.915 1.00 92.44 109 LYS A N 1
ATOM 820 C CA . LYS A 1 109 ? -1.969 -7.669 -5.203 1.00 92.44 109 LYS A CA 1
ATOM 821 C C . LYS A 1 109 ? -1.394 -6.713 -6.242 1.00 92.44 109 LYS A C 1
ATOM 823 O O . LYS A 1 109 ? -1.222 -7.116 -7.390 1.00 92.44 109 LYS A O 1
ATOM 828 N N . LEU A 1 110 ? -1.058 -5.486 -5.849 1.00 89.56 110 LEU A N 1
ATOM 829 C CA . LEU A 1 110 ? -0.438 -4.508 -6.742 1.00 89.56 110 LEU A CA 1
ATOM 830 C C . LEU A 1 110 ? 0.968 -4.936 -7.167 1.00 89.56 110 LEU A C 1
ATOM 832 O O . LEU A 1 110 ? 1.289 -4.868 -8.351 1.00 89.56 110 LEU A O 1
ATOM 836 N N . ILE A 1 111 ? 1.779 -5.458 -6.242 1.00 89.69 111 ILE A N 1
ATOM 837 C CA . ILE A 1 111 ? 3.089 -6.043 -6.572 1.00 89.69 111 ILE A CA 1
ATOM 838 C C . ILE A 1 111 ? 2.915 -7.145 -7.622 1.00 89.69 111 ILE A C 1
ATOM 840 O O . ILE A 1 111 ? 3.565 -7.121 -8.664 1.00 89.69 111 ILE A O 1
ATOM 844 N N . SER A 1 112 ? 1.979 -8.068 -7.384 1.00 90.56 112 SER A N 1
ATOM 845 C CA . SER A 1 112 ? 1.695 -9.177 -8.302 1.00 90.56 112 SER A CA 1
ATOM 846 C C . SER A 1 112 ? 1.194 -8.702 -9.670 1.00 90.56 112 SER A C 1
ATOM 848 O O . SER A 1 112 ? 1.483 -9.333 -10.685 1.00 90.56 112 SER A O 1
ATOM 850 N N . HIS A 1 113 ? 0.450 -7.593 -9.714 1.00 89.00 113 HIS A N 1
ATOM 851 C CA . HIS A 1 113 ? -0.033 -6.991 -10.954 1.00 89.00 113 HIS A CA 1
ATOM 852 C C . HIS A 1 113 ? 1.114 -6.444 -11.813 1.00 89.00 113 HIS A C 1
ATOM 854 O O . HIS A 1 113 ? 1.129 -6.658 -13.027 1.00 89.00 113 HIS A O 1
ATOM 860 N N . TYR A 1 114 ? 2.084 -5.767 -11.192 1.00 85.31 114 TYR A N 1
ATOM 861 C CA . TYR A 1 114 ? 3.217 -5.172 -11.902 1.00 85.31 114 TYR A CA 1
ATOM 862 C C . TYR A 1 114 ? 4.398 -6.138 -12.118 1.00 85.31 114 TYR A C 1
ATOM 864 O O . TYR A 1 114 ? 5.261 -5.862 -12.952 1.00 85.31 114 TYR A O 1
ATOM 872 N N . GLU A 1 115 ? 4.408 -7.305 -11.461 1.00 85.25 115 GLU A N 1
ATOM 873 C CA . GLU A 1 115 ? 5.420 -8.368 -11.599 1.00 85.25 115 GLU A CA 1
ATOM 874 C C . GLU A 1 115 ? 5.846 -8.657 -13.059 1.00 85.25 115 GLU A C 1
ATOM 876 O O . GLU A 1 115 ? 7.052 -8.669 -13.333 1.00 85.25 115 GLU A O 1
ATOM 881 N N . PRO A 1 116 ? 4.930 -8.809 -14.041 1.00 83.31 116 PRO A N 1
ATOM 882 C CA . PRO A 1 116 ? 5.320 -9.073 -15.428 1.00 83.31 116 PRO A CA 1
ATOM 883 C C . PRO A 1 116 ? 6.115 -7.925 -16.066 1.00 83.31 116 PRO A C 1
ATOM 885 O O . PRO A 1 116 ? 7.001 -8.163 -16.890 1.00 83.31 116 PRO A O 1
ATOM 888 N N . TYR A 1 117 ? 5.823 -6.679 -15.684 1.00 80.44 117 TYR A N 1
ATOM 889 C CA . TYR A 1 117 ? 6.528 -5.504 -16.189 1.00 80.44 117 TYR A CA 1
ATOM 890 C C . TYR A 1 117 ? 7.953 -5.446 -15.635 1.00 80.44 117 TYR A C 1
ATOM 892 O O . TYR A 1 117 ? 8.892 -5.196 -16.392 1.00 80.44 117 TYR A O 1
ATOM 900 N N . PHE A 1 118 ? 8.136 -5.771 -14.351 1.00 76.31 118 PHE A N 1
ATOM 901 C CA . PHE A 1 118 ? 9.464 -5.849 -13.740 1.00 76.31 118 PHE A CA 1
ATOM 902 C C . PHE A 1 118 ? 10.313 -6.972 -14.340 1.00 76.31 118 PHE A C 1
ATOM 904 O O . PHE A 1 118 ? 11.505 -6.783 -14.581 1.00 76.31 118 PHE A O 1
ATOM 911 N N . GLN A 1 119 ? 9.716 -8.137 -14.613 1.00 77.25 119 GLN A N 1
ATOM 912 C CA . GLN A 1 1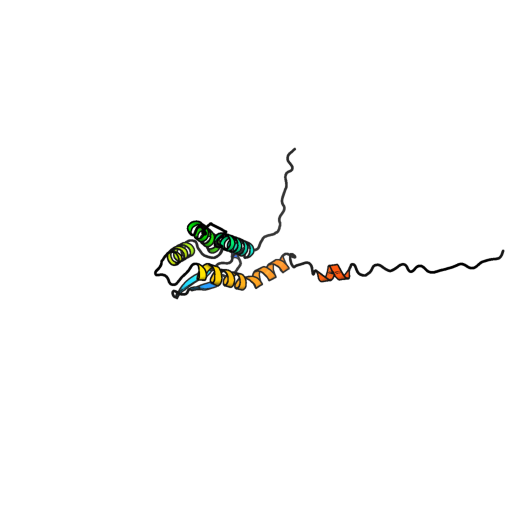19 ? 10.427 -9.260 -15.232 1.00 77.25 119 GLN A CA 1
ATOM 913 C C . GLN A 1 119 ? 10.909 -8.915 -16.639 1.00 77.25 119 GLN A C 1
ATOM 915 O O . GLN A 1 119 ? 12.096 -9.066 -16.931 1.00 77.25 119 GLN A O 1
ATOM 920 N N . LYS A 1 120 ? 10.025 -8.362 -17.475 1.00 77.00 120 LYS A N 1
ATOM 921 C CA . LYS A 1 120 ? 10.374 -7.926 -18.830 1.00 77.00 120 LYS A CA 1
ATOM 922 C C . LYS A 1 120 ? 11.525 -6.913 -18.826 1.00 77.00 120 LYS A C 1
ATOM 924 O O . LYS A 1 120 ? 12.451 -7.016 -19.622 1.00 77.00 120 LYS A O 1
ATOM 929 N N . GLN A 1 121 ? 11.521 -5.981 -17.879 1.00 68.88 121 G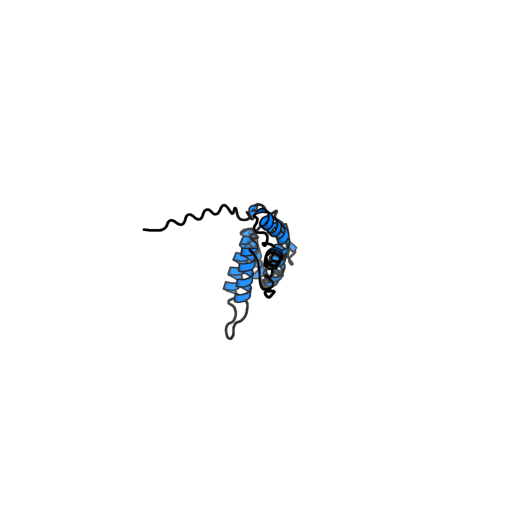LN A N 1
ATOM 930 C CA . GLN A 1 121 ? 12.586 -4.986 -17.753 1.00 68.88 121 GLN A CA 1
ATOM 931 C C . GLN A 1 121 ? 13.911 -5.576 -17.253 1.00 68.88 121 GLN A C 1
ATOM 933 O O . GLN A 1 121 ? 14.976 -5.182 -17.727 1.00 68.88 121 GLN A O 1
ATOM 938 N N . ARG A 1 122 ? 13.883 -6.552 -16.333 1.00 70.69 122 ARG A N 1
ATOM 939 C CA . ARG A 1 122 ? 15.099 -7.281 -15.925 1.00 70.69 122 ARG A CA 1
ATOM 940 C C . ARG A 1 122 ? 15.732 -8.013 -17.106 1.00 70.69 122 ARG A C 1
ATOM 942 O O . ARG A 1 122 ? 16.957 -8.040 -17.216 1.00 70.69 122 ARG A O 1
ATOM 949 N N . GLU A 1 123 ? 14.915 -8.579 -17.988 1.00 73.75 123 GLU A N 1
ATOM 950 C CA . GLU A 1 123 ? 15.383 -9.199 -19.229 1.00 73.75 123 GLU A CA 1
ATOM 951 C C . GLU A 1 123 ? 15.996 -8.172 -20.190 1.00 73.75 123 GLU A C 1
ATOM 953 O O . GLU A 1 123 ? 17.105 -8.391 -20.681 1.00 73.75 123 GLU A O 1
ATOM 958 N N . GLU A 1 124 ? 15.339 -7.028 -20.396 1.00 67.56 124 GLU A N 1
ATOM 959 C CA . GLU A 1 124 ? 15.826 -5.933 -21.252 1.00 67.56 124 GLU A CA 1
ATOM 960 C C . GLU A 1 124 ? 17.151 -5.328 -20.753 1.00 67.56 124 GLU A C 1
ATOM 962 O O . GLU A 1 124 ? 18.024 -4.991 -21.551 1.00 67.56 124 GLU A O 1
ATOM 967 N N . MET A 1 125 ? 17.351 -5.269 -19.434 1.00 63.50 125 MET A N 1
ATOM 968 C CA . MET A 1 125 ? 18.589 -4.799 -18.796 1.00 63.50 125 MET A CA 1
ATOM 969 C C . MET A 1 125 ? 19.711 -5.853 -18.771 1.00 63.50 125 MET A C 1
ATOM 971 O O . MET A 1 125 ? 20.781 -5.608 -18.212 1.00 63.50 125 MET A O 1
ATOM 975 N N . GLY A 1 126 ? 19.486 -7.053 -19.322 1.00 61.66 126 GLY A N 1
ATOM 976 C CA . GLY A 1 126 ? 20.448 -8.159 -19.257 1.00 61.66 126 GLY A CA 1
ATOM 977 C C . GLY A 1 126 ? 20.695 -8.682 -17.833 1.00 61.66 126 GLY A C 1
ATOM 978 O O . GLY A 1 126 ? 21.676 -9.388 -17.597 1.00 61.66 126 GLY A O 1
ATOM 979 N N . LEU A 1 127 ? 19.811 -8.335 -16.892 1.00 62.44 127 LEU A N 1
ATOM 980 C CA . LEU A 1 127 ? 19.803 -8.768 -15.491 1.00 62.44 127 LEU A CA 1
ATOM 981 C C . LEU A 1 127 ? 18.970 -10.039 -15.279 1.00 62.44 127 LEU A C 1
ATOM 983 O O . LEU A 1 127 ? 18.851 -10.503 -14.142 1.00 62.44 127 LEU A O 1
ATOM 987 N N . ALA A 1 128 ? 18.402 -10.609 -16.348 1.00 53.34 128 ALA A N 1
ATOM 988 C CA . ALA A 1 128 ? 17.819 -11.944 -16.314 1.00 53.34 128 ALA A CA 1
ATOM 989 C C . ALA A 1 128 ? 18.803 -12.906 -15.642 1.00 53.34 128 ALA A C 1
ATOM 991 O O . ALA A 1 128 ? 19.999 -12.887 -15.956 1.00 53.34 128 ALA A O 1
ATOM 992 N N . GLU A 1 129 ? 18.310 -13.720 -14.699 1.00 53.06 129 GLU A N 1
ATOM 993 C CA . GLU A 1 129 ? 19.148 -14.677 -13.980 1.00 53.06 129 GLU A CA 1
ATOM 994 C C . GLU A 1 129 ? 20.057 -15.402 -14.981 1.00 53.06 129 GLU A C 1
ATOM 996 O O . GLU A 1 129 ? 19.548 -15.971 -15.954 1.00 53.06 129 GLU A O 1
ATOM 1001 N N . PRO A 1 130 ? 21.391 -15.418 -14.788 1.00 47.88 130 PRO A N 1
ATOM 1002 C CA . PRO A 1 130 ? 22.255 -16.224 -15.621 1.00 47.88 130 PRO A CA 1
ATOM 1003 C C . PRO A 1 130 ? 21.947 -17.678 -15.289 1.00 47.88 130 PRO A C 1
ATOM 1005 O O . PRO A 1 130 ? 22.501 -18.251 -14.350 1.00 47.88 130 PRO A O 1
ATOM 1008 N N . ASN A 1 131 ? 21.005 -18.215 -16.060 1.00 49.75 131 ASN A N 1
ATOM 1009 C CA . ASN A 1 131 ? 20.645 -19.597 -16.283 1.00 49.75 131 ASN A CA 1
ATOM 1010 C C . ASN A 1 131 ? 21.551 -20.548 -15.481 1.00 49.75 131 ASN A C 1
ATOM 1012 O O . ASN A 1 131 ? 22.612 -20.979 -15.951 1.00 49.75 131 ASN A O 1
ATOM 1016 N N . ARG A 1 132 ? 21.170 -20.824 -14.219 1.00 54.38 132 ARG A N 1
ATOM 1017 C CA . ARG A 1 132 ? 21.945 -21.653 -13.268 1.00 54.38 132 ARG A CA 1
ATOM 1018 C C . ARG A 1 132 ? 22.321 -23.014 -13.872 1.00 54.38 132 ARG A C 1
ATOM 1020 O O . ARG A 1 132 ? 23.310 -23.626 -13.460 1.00 54.38 132 ARG A O 1
ATOM 1027 N N . GLU A 1 133 ? 21.570 -23.473 -14.868 1.00 53.19 133 GLU A N 1
ATOM 1028 C CA . GLU A 1 133 ? 21.790 -24.726 -15.582 1.00 53.19 133 GLU A CA 1
ATOM 1029 C C . GLU A 1 133 ? 22.964 -24.678 -16.573 1.00 53.19 133 GLU A C 1
ATOM 1031 O O . GLU A 1 133 ? 23.715 -25.655 -16.664 1.00 53.19 133 GLU A O 1
ATOM 1036 N N . GLN A 1 134 ? 23.239 -23.543 -17.228 1.00 52.03 134 GLN A N 1
ATOM 1037 C CA . GLN A 1 134 ? 24.376 -23.431 -18.156 1.00 52.03 134 GLN A CA 1
ATOM 1038 C C . GLN A 1 134 ? 25.730 -23.524 -17.433 1.00 52.03 134 GLN A C 1
ATOM 1040 O O . GLN A 1 134 ? 26.673 -24.131 -17.952 1.00 52.03 134 GLN A O 1
ATOM 1045 N N . ARG A 1 135 ? 25.823 -23.036 -16.186 1.00 52.28 135 ARG A N 1
ATOM 1046 C CA . ARG A 1 135 ? 27.040 -23.189 -15.364 1.00 52.28 135 ARG A CA 1
ATOM 1047 C C . ARG A 1 135 ? 27.292 -24.633 -14.922 1.00 52.28 135 ARG A C 1
ATOM 1049 O O . ARG A 1 135 ? 28.448 -25.021 -14.787 1.00 52.28 135 ARG A O 1
ATOM 1056 N N . ARG A 1 136 ? 26.253 -25.459 -14.749 1.00 54.53 136 ARG A N 1
ATOM 1057 C CA . ARG A 1 136 ? 26.419 -26.880 -14.374 1.00 54.53 136 ARG A CA 1
ATOM 1058 C C . ARG A 1 136 ? 26.797 -27.776 -15.556 1.00 54.53 136 ARG A C 1
ATOM 1060 O O . ARG A 1 136 ? 27.413 -28.822 -15.344 1.00 54.53 136 ARG A O 1
ATOM 1067 N N . ALA A 1 137 ? 26.476 -27.375 -16.786 1.00 53.09 137 ALA A N 1
ATOM 1068 C CA . ALA A 1 137 ? 26.852 -28.119 -17.988 1.00 53.09 137 ALA A CA 1
ATOM 1069 C C . ALA A 1 137 ? 28.329 -27.912 -18.384 1.00 53.09 137 ALA A C 1
ATOM 1071 O O . ALA A 1 137 ? 28.974 -28.851 -18.855 1.00 53.09 137 ALA A O 1
ATOM 1072 N N . ALA A 1 138 ? 28.899 -26.727 -18.132 1.00 52.31 138 ALA A N 1
ATOM 1073 C CA . ALA A 1 138 ? 30.286 -26.414 -18.492 1.00 52.31 138 ALA A CA 1
ATOM 1074 C C . ALA A 1 138 ? 31.345 -27.124 -17.617 1.00 52.31 138 ALA A C 1
ATOM 1076 O O . ALA A 1 138 ? 32.466 -27.345 -18.067 1.00 52.31 138 ALA A O 1
ATOM 1077 N N . THR A 1 139 ? 31.006 -27.550 -16.394 1.00 51.69 139 THR A N 1
ATOM 1078 C CA . THR A 1 139 ? 31.963 -28.205 -15.474 1.00 51.69 139 THR A CA 1
ATOM 1079 C C . THR A 1 139 ? 32.064 -29.729 -15.661 1.00 51.69 139 THR A C 1
ATOM 1081 O O . THR A 1 139 ? 32.951 -30.360 -15.093 1.00 51.69 139 THR A O 1
ATOM 1084 N N . LYS A 1 140 ? 31.205 -30.362 -16.477 1.00 53.94 140 LYS A N 1
ATOM 1085 C CA . LYS A 1 140 ? 31.188 -31.834 -16.652 1.00 53.94 140 LYS A CA 1
ATOM 1086 C C . LYS A 1 140 ? 32.025 -32.375 -17.820 1.00 53.94 140 LYS A C 1
ATOM 1088 O O . LYS A 1 140 ? 31.995 -33.576 -18.076 1.00 53.94 140 LYS A O 1
ATOM 1093 N N . ARG A 1 141 ? 32.810 -31.545 -18.514 1.00 52.59 141 ARG A N 1
ATOM 1094 C CA . ARG A 1 141 ? 33.741 -32.001 -19.567 1.00 52.59 141 ARG A CA 1
ATOM 1095 C C . ARG A 1 141 ? 35.200 -31.726 -19.204 1.00 52.59 141 ARG A C 1
ATOM 1097 O O . ARG A 1 141 ? 35.905 -31.019 -19.911 1.00 52.59 141 ARG A O 1
ATOM 1104 N N . ALA A 1 142 ? 35.672 -32.343 -18.125 1.00 52.75 142 ALA A N 1
ATOM 1105 C CA . ALA A 1 142 ? 37.096 -32.637 -17.994 1.00 52.75 142 ALA A CA 1
ATOM 1106 C C . ALA A 1 142 ? 37.364 -34.004 -18.660 1.00 52.75 142 ALA A C 1
ATOM 1108 O O . ALA A 1 142 ? 36.776 -35.002 -18.234 1.00 52.75 142 ALA A O 1
ATOM 1109 N N . PRO A 1 143 ? 38.198 -34.098 -19.712 1.00 47.88 143 PRO A N 1
ATOM 1110 C CA . PRO A 1 143 ? 38.553 -35.384 -20.291 1.00 47.88 143 PRO A CA 1
ATOM 1111 C C . PRO A 1 143 ? 39.446 -36.149 -19.309 1.00 47.88 143 PRO A C 1
ATOM 1113 O O . PRO A 1 143 ? 40.560 -35.736 -18.989 1.00 47.88 143 PRO A O 1
ATOM 1116 N N . ALA A 1 144 ? 38.942 -37.286 -18.833 1.00 54.69 144 ALA A N 1
ATOM 1117 C CA . ALA A 1 144 ? 39.696 -38.244 -18.042 1.00 54.69 144 ALA A CA 1
ATOM 1118 C C . ALA A 1 144 ? 40.916 -38.740 -18.840 1.00 54.69 144 ALA A C 1
ATOM 1120 O O . ALA A 1 144 ? 40.780 -39.535 -19.773 1.00 54.69 144 ALA A O 1
ATOM 1121 N N . LYS A 1 145 ? 42.125 -38.302 -18.463 1.00 46.84 145 LYS A N 1
ATOM 1122 C CA . LYS A 1 145 ? 43.368 -38.960 -18.885 1.00 46.84 145 LYS A CA 1
ATOM 1123 C C . LYS A 1 145 ? 43.418 -40.340 -18.228 1.00 46.84 145 LYS A C 1
ATOM 1125 O O . LYS A 1 145 ? 43.858 -40.486 -17.091 1.00 46.84 145 LYS A O 1
ATOM 1130 N N . LYS A 1 146 ? 42.933 -41.350 -18.955 1.00 46.03 146 LYS A N 1
ATOM 1131 C CA . LYS A 1 146 ? 43.132 -42.764 -18.634 1.00 46.03 146 LYS A CA 1
ATOM 1132 C C . LYS A 1 146 ? 44.626 -43.078 -18.631 1.00 46.03 146 LYS A C 1
ATOM 1134 O O . LYS A 1 146 ? 45.307 -42.953 -19.645 1.00 46.03 146 LYS A O 1
ATOM 1139 N N . THR A 1 147 ? 45.100 -43.522 -17.479 1.00 50.88 147 THR A N 1
ATOM 1140 C CA . THR A 1 147 ? 46.318 -44.301 -17.300 1.00 50.88 147 THR A CA 1
ATOM 1141 C C . THR A 1 147 ? 46.124 -45.713 -17.861 1.00 50.88 147 THR A C 1
ATOM 1143 O O . THR A 1 147 ? 45.229 -46.442 -17.447 1.00 50.88 147 THR A O 1
ATOM 1146 N N . ALA A 1 148 ? 46.982 -46.097 -18.803 1.00 42.16 148 ALA A N 1
ATOM 1147 C CA . ALA A 1 148 ? 47.312 -47.468 -19.209 1.00 42.16 148 ALA A CA 1
ATOM 1148 C C . ALA A 1 148 ? 48.548 -47.376 -20.125 1.00 42.16 148 ALA A C 1
ATOM 1150 O O . ALA A 1 148 ? 48.675 -46.400 -20.849 1.00 42.16 148 ALA A O 1
ATOM 1151 N N . ALA A 1 149 ? 49.484 -48.307 -20.254 1.00 4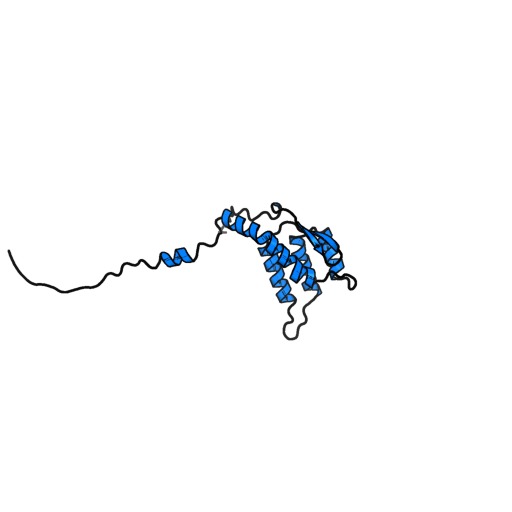4.12 149 ALA A N 1
ATOM 1152 C CA . ALA A 1 149 ? 49.990 -49.426 -19.475 1.00 44.12 149 ALA A CA 1
ATOM 1153 C C . ALA A 1 149 ? 51.251 -49.899 -20.247 1.00 44.12 149 ALA A C 1
ATOM 1155 O O . ALA A 1 149 ? 51.244 -49.887 -21.470 1.00 44.12 149 ALA A O 1
ATOM 1156 N N . LYS A 1 150 ? 52.299 -50.308 -19.517 1.00 47.00 150 LYS A N 1
ATOM 1157 C CA . LYS A 1 150 ? 53.337 -51.321 -19.843 1.00 47.00 150 LYS A CA 1
ATOM 1158 C C . LYS A 1 150 ? 54.045 -51.344 -21.231 1.00 47.00 150 LYS A C 1
ATOM 1160 O O . LYS A 1 150 ? 53.438 -51.588 -22.260 1.00 47.00 150 LYS A O 1
ATOM 1165 N N . LYS A 1 151 ? 55.391 -51.265 -21.153 1.00 48.94 151 LYS A N 1
ATOM 1166 C CA . LYS A 1 151 ? 56.482 -51.882 -21.969 1.00 48.94 151 LYS A CA 1
ATOM 1167 C C . LYS A 1 151 ? 56.103 -52.780 -23.172 1.00 48.94 151 LYS A C 1
ATOM 1169 O O . LYS A 1 151 ? 55.266 -53.666 -23.024 1.00 48.94 151 LYS A O 1
ATOM 1174 N N . PRO A 1 152 ? 56.950 -52.776 -24.224 1.00 46.38 152 PRO A N 1
ATOM 1175 C CA . PRO A 1 152 ? 57.839 -53.935 -24.427 1.00 46.38 152 PRO A CA 1
ATOM 1176 C C . PRO A 1 152 ? 59.297 -53.574 -24.786 1.00 46.38 152 PRO A C 1
ATOM 1178 O O . PRO A 1 152 ? 59.663 -52.416 -24.957 1.00 46.38 152 PRO A O 1
ATOM 1181 N N . ALA A 1 153 ? 60.146 -54.603 -24.819 1.00 48.28 153 ALA A N 1
ATOM 1182 C CA . ALA A 1 153 ? 61.595 -54.554 -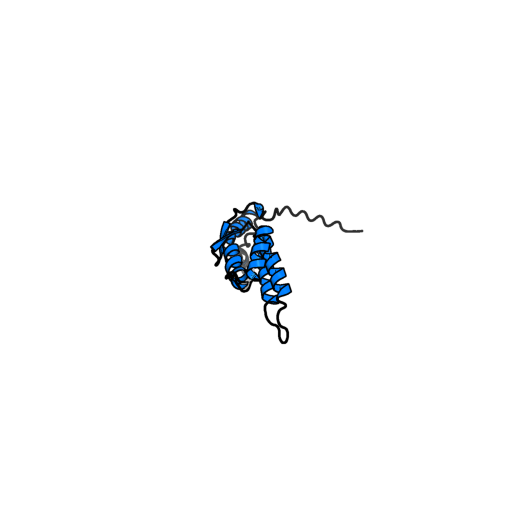24.984 1.00 48.28 153 ALA A CA 1
ATOM 1183 C C . ALA A 1 153 ? 62.081 -54.779 -26.439 1.00 48.28 153 ALA A C 1
ATOM 1185 O O . ALA A 1 153 ? 61.482 -55.562 -27.165 1.00 48.28 153 ALA A O 1
ATOM 1186 N N . ARG A 1 154 ? 63.267 -54.207 -26.729 1.00 43.25 154 ARG A N 1
ATOM 1187 C CA . ARG A 1 154 ? 64.388 -54.667 -27.599 1.00 43.25 154 ARG A CA 1
ATOM 1188 C C . ARG A 1 154 ? 64.290 -54.625 -29.152 1.00 43.25 154 ARG A C 1
ATOM 1190 O O . ARG A 1 154 ? 63.564 -55.403 -29.750 1.00 43.25 154 ARG A O 1
ATOM 1197 N N . ALA A 1 155 ? 65.249 -53.886 -29.747 1.00 41.28 155 ALA A N 1
ATOM 1198 C CA . ALA A 1 155 ? 66.303 -54.320 -30.705 1.00 41.28 155 ALA A CA 1
ATOM 1199 C C . ALA A 1 155 ? 66.371 -53.685 -32.124 1.00 41.28 155 ALA A C 1
ATOM 1201 O O . ALA A 1 155 ? 65.373 -53.620 -32.831 1.00 41.28 155 ALA A O 1
ATOM 1202 N N . ARG A 1 156 ? 67.641 -53.443 -32.533 1.00 39.44 156 ARG A N 1
ATOM 1203 C CA . ARG A 1 156 ? 68.246 -53.082 -33.848 1.00 39.44 156 ARG A CA 1
ATOM 1204 C C . ARG A 1 156 ? 68.173 -51.592 -34.218 1.00 39.44 156 ARG A C 1
ATOM 1206 O O . ARG A 1 156 ? 67.131 -50.982 -34.040 1.00 39.44 156 ARG A O 1
ATOM 1213 N N . SER A 1 157 ? 69.234 -50.937 -34.694 1.00 42.06 157 SER A N 1
ATOM 1214 C CA . SER A 1 157 ? 70.435 -51.363 -35.447 1.00 42.06 157 SER A CA 1
ATOM 1215 C C . SER A 1 157 ? 71.762 -51.066 -34.754 1.00 42.06 157 SER A C 1
ATOM 1217 O O . SER A 1 157 ? 71.878 -49.946 -34.213 1.00 42.06 157 SER A O 1
#

pLDDT: mean 76.63, std 18.7, range [39.44, 96.5]

Secondary structure (DSSP, 8-state):
---------------GGGSPPEEEE-TTS-EEEE----HHHHHHHHHHHHHHHSPBTTB---HHHHHHHHHHHHHTTS-HHHHHHHHHHHH-TT-S--HHIIIIIIHHHHHHHHHHHHHHHHHHTT-S---HHHHHHHTT-----------------